Protein AF-A0A401RM80-F1 (afdb_monomer)

Structure (mmCIF, N/CA/C/O backbone):
data_AF-A0A401RM80-F1
#
_entry.id   AF-A0A401RM80-F1
#
loop_
_atom_site.group_PDB
_atom_site.id
_atom_site.type_symbol
_atom_site.label_atom_id
_atom_site.label_alt_id
_atom_site.label_comp_id
_atom_site.label_asym_id
_atom_site.label_entity_id
_atom_site.label_seq_id
_atom_site.pdbx_PDB_ins_code
_atom_site.Cartn_x
_atom_site.Cartn_y
_atom_site.Cartn_z
_atom_site.occupancy
_atom_site.B_iso_or_equiv
_atom_site.auth_seq_id
_atom_site.auth_comp_id
_atom_site.auth_asym_id
_atom_site.auth_atom_id
_atom_site.pdbx_PDB_model_num
ATOM 1 N N . ALA A 1 1 ? 16.286 3.903 71.366 1.00 36.09 1 ALA A N 1
ATOM 2 C CA . ALA A 1 1 ? 16.980 3.936 70.070 1.00 36.09 1 ALA A CA 1
ATOM 3 C C . ALA A 1 1 ? 16.053 4.693 69.133 1.00 36.09 1 ALA A C 1
ATOM 5 O O . ALA A 1 1 ? 14.996 4.157 68.832 1.00 36.09 1 ALA A O 1
ATOM 6 N N . SER A 1 2 ? 16.169 6.021 69.119 1.00 40.62 2 SER A N 1
ATOM 7 C CA . SER A 1 2 ? 16.987 6.821 68.177 1.00 40.62 2 SER A CA 1
ATOM 8 C C . SER A 1 2 ? 16.085 7.221 66.993 1.00 40.62 2 SER A C 1
ATOM 10 O O . SER A 1 2 ? 15.499 6.332 66.389 1.00 40.62 2 SER A O 1
ATOM 12 N N . GLU A 1 3 ? 15.708 8.492 66.798 1.00 40.81 3 GLU A N 1
ATOM 13 C CA . GLU A 1 3 ? 16.553 9.603 66.291 1.00 40.81 3 GLU A CA 1
ATOM 14 C C . GLU A 1 3 ? 17.138 9.212 64.907 1.00 40.81 3 GLU A C 1
ATOM 16 O O . GLU A 1 3 ? 17.806 8.187 64.837 1.00 40.81 3 GLU A O 1
ATOM 21 N N . GLU A 1 4 ? 16.931 9.865 63.752 1.00 39.00 4 GLU A N 1
ATOM 22 C CA . GLU A 1 4 ? 16.375 11.176 63.371 1.00 39.00 4 GLU A CA 1
ATOM 23 C C . GLU A 1 4 ? 15.867 11.137 61.913 1.00 39.00 4 GLU A C 1
ATOM 25 O O . GLU A 1 4 ? 16.288 10.291 61.124 1.00 39.00 4 GLU A O 1
ATOM 30 N N . SER A 1 5 ? 14.954 12.047 61.567 1.00 49.72 5 SER A N 1
ATOM 31 C CA . SER A 1 5 ? 14.522 12.338 60.197 1.00 49.72 5 SER A CA 1
ATOM 32 C C . SER A 1 5 ? 15.096 13.700 59.835 1.00 49.72 5 SER A C 1
ATOM 34 O O . SER A 1 5 ? 14.500 14.712 60.195 1.00 49.72 5 SER A O 1
ATOM 36 N N . ASP A 1 6 ? 16.234 13.704 59.150 1.00 40.25 6 ASP A N 1
ATOM 37 C CA . ASP A 1 6 ? 16.867 14.899 58.603 1.00 40.25 6 ASP A CA 1
ATOM 38 C C . ASP A 1 6 ? 17.370 14.595 57.188 1.00 40.25 6 ASP A C 1
ATOM 40 O O . ASP A 1 6 ? 18.071 13.604 56.978 1.00 40.25 6 ASP A O 1
ATOM 44 N N . CYS A 1 7 ? 16.921 15.410 56.239 1.00 31.61 7 CYS A N 1
ATOM 45 C CA . CYS A 1 7 ? 17.548 15.698 54.951 1.00 31.61 7 CYS A CA 1
ATOM 46 C C . CYS A 1 7 ? 16.725 16.829 54.318 1.00 31.61 7 CYS A C 1
ATOM 48 O O . CYS A 1 7 ? 15.891 16.611 53.436 1.00 31.61 7 CYS A O 1
ATOM 50 N N . GLU A 1 8 ? 16.925 18.036 54.843 1.00 42.62 8 GLU A N 1
ATOM 51 C CA . GLU A 1 8 ? 16.684 19.274 54.110 1.00 42.62 8 GLU A CA 1
ATOM 52 C C . GLU A 1 8 ? 17.679 19.353 52.937 1.00 42.62 8 GLU A C 1
ATOM 54 O O . GLU A 1 8 ? 18.890 19.362 53.145 1.00 42.62 8 GLU A O 1
ATOM 59 N N . GLU A 1 9 ? 17.179 19.426 51.704 1.00 40.12 9 GLU A N 1
ATOM 60 C CA . GLU A 1 9 ? 17.929 19.975 50.569 1.00 40.12 9 GLU A CA 1
ATOM 61 C C . GLU A 1 9 ? 17.026 20.995 49.867 1.00 40.12 9 GLU A C 1
ATOM 63 O O . GLU A 1 9 ? 16.209 20.676 49.005 1.00 40.12 9 GLU A O 1
ATOM 68 N N . GLU A 1 10 ? 17.162 22.245 50.308 1.00 45.09 10 GLU A N 1
ATOM 69 C CA . GLU A 1 10 ? 16.744 23.445 49.588 1.00 45.09 10 GLU A CA 1
ATOM 70 C C . GLU A 1 10 ? 17.584 23.551 48.303 1.00 45.09 10 GLU A C 1
ATOM 72 O O . GLU A 1 10 ? 18.692 24.092 48.301 1.00 45.09 10 GLU A O 1
ATOM 77 N N . ALA A 1 11 ? 17.083 22.985 47.204 1.00 43.25 11 ALA A N 1
ATOM 78 C CA . ALA A 1 11 ? 17.596 23.260 45.869 1.00 43.25 11 ALA A CA 1
ATOM 79 C C . ALA A 1 11 ? 16.908 24.524 45.342 1.00 43.25 11 ALA A C 1
ATOM 81 O O . ALA A 1 11 ? 15.848 24.472 44.719 1.00 43.25 11 ALA A O 1
ATOM 82 N N . ASP A 1 12 ? 17.515 25.668 45.647 1.00 45.97 12 ASP A N 1
ATOM 83 C CA . ASP A 1 12 ? 17.206 26.969 45.058 1.00 45.97 12 ASP A CA 1
ATOM 84 C C . ASP A 1 12 ? 17.602 26.915 43.563 1.00 45.97 12 ASP A C 1
ATOM 86 O O . ASP A 1 12 ? 18.700 27.304 43.159 1.00 45.97 12 ASP A O 1
ATOM 90 N N . GLU A 1 13 ? 16.754 26.298 42.732 1.00 50.44 13 GLU A N 1
ATOM 91 C CA . GLU A 1 13 ? 16.938 26.246 41.280 1.00 50.44 13 GLU A CA 1
ATOM 92 C C . GLU A 1 13 ? 16.620 27.626 40.692 1.00 50.44 13 GLU A C 1
ATOM 94 O O . GLU A 1 13 ? 15.475 27.965 40.381 1.00 50.44 13 GLU A O 1
ATOM 99 N N . GLU A 1 14 ? 17.668 28.437 40.551 1.00 53.22 14 GLU A N 1
ATOM 100 C CA . GLU A 1 14 ? 17.680 29.679 39.785 1.00 53.22 14 GLU A CA 1
ATOM 101 C C . GLU A 1 14 ? 17.160 29.404 38.361 1.00 53.22 14 GLU A C 1
ATOM 103 O O . GLU A 1 14 ? 17.876 28.933 37.478 1.00 53.22 14 GLU A O 1
ATOM 108 N N . CYS A 1 15 ? 15.869 29.656 38.138 1.00 47.53 15 CYS A N 1
ATOM 109 C CA . CYS A 1 15 ? 15.259 29.556 36.820 1.00 47.53 15 CYS A CA 1
ATOM 110 C C . CYS A 1 15 ? 15.866 30.636 35.914 1.00 47.53 15 CYS A C 1
ATOM 112 O O . CYS A 1 15 ? 15.514 31.814 36.009 1.00 47.53 15 CYS A O 1
ATOM 114 N N . GLU A 1 16 ? 16.778 30.237 35.028 1.00 54.88 16 GLU A N 1
ATOM 115 C CA . GLU A 1 16 ? 17.390 31.113 34.033 1.00 54.88 16 GLU A CA 1
ATOM 116 C C . GLU A 1 16 ? 16.301 31.659 33.089 1.00 54.88 16 GLU A C 1
ATOM 118 O O . GLU A 1 16 ? 15.748 30.958 32.237 1.00 54.88 16 GLU A O 1
ATOM 123 N N . THR A 1 17 ? 15.933 32.928 33.280 1.00 56.25 17 THR A N 1
ATOM 124 C CA . THR A 1 17 ? 14.942 33.625 32.454 1.00 56.25 17 THR A CA 1
ATOM 125 C C . THR A 1 17 ? 15.506 33.839 31.048 1.00 56.25 17 THR A C 1
ATOM 127 O O . THR A 1 17 ? 16.314 34.736 30.798 1.00 56.25 17 THR A O 1
ATOM 130 N N . MET A 1 18 ? 15.120 32.984 30.097 1.00 61.47 18 MET A N 1
ATOM 131 C CA . MET A 1 18 ? 15.500 33.174 28.698 1.00 61.47 18 MET A CA 1
ATOM 132 C C . MET A 1 18 ? 14.917 34.494 28.179 1.00 61.47 18 MET A C 1
ATOM 134 O O . MET A 1 18 ? 13.711 34.639 27.984 1.00 61.47 18 MET A O 1
ATOM 138 N N . THR A 1 19 ? 15.791 35.473 27.946 1.00 65.12 19 THR A N 1
ATOM 139 C CA . THR A 1 19 ? 15.417 36.766 27.365 1.00 65.12 19 THR A CA 1
ATOM 140 C C . THR A 1 19 ? 15.270 36.587 25.856 1.00 65.12 19 THR A C 1
ATOM 142 O O . THR A 1 19 ? 16.260 36.485 25.131 1.00 65.12 19 THR A O 1
ATOM 145 N N . VAL A 1 20 ? 14.029 36.505 25.374 1.00 66.62 20 VAL A N 1
ATOM 146 C CA . VAL A 1 20 ? 13.723 36.447 23.937 1.00 66.62 20 VAL A CA 1
ATOM 147 C C . VAL A 1 20 ? 14.096 37.801 23.306 1.00 66.62 20 VAL A C 1
ATOM 149 O O . VAL A 1 20 ? 13.671 38.834 23.828 1.00 66.62 20 VAL A O 1
ATOM 152 N N . PRO A 1 21 ? 14.891 37.847 22.218 1.00 57.91 21 PRO A N 1
ATOM 153 C CA . PRO A 1 21 ? 15.281 39.104 21.584 1.00 57.91 21 PRO A CA 1
ATOM 154 C C . PRO A 1 21 ? 14.051 39.860 21.057 1.00 57.91 21 PRO A C 1
ATOM 156 O O . PRO A 1 21 ? 13.228 39.310 20.329 1.00 57.91 21 PRO A O 1
ATOM 159 N N . GLU A 1 22 ? 13.958 41.147 21.394 1.00 59.38 22 GLU A N 1
ATOM 160 C CA . GLU A 1 22 ? 12.814 42.041 21.133 1.00 59.38 22 GLU A CA 1
ATOM 161 C C . GLU A 1 22 ? 12.505 42.258 19.632 1.00 59.38 22 GLU A C 1
ATOM 163 O O . GLU A 1 22 ? 11.461 42.792 19.276 1.00 59.38 22 GLU A O 1
ATOM 168 N N . SER A 1 23 ? 13.374 41.795 18.727 1.00 55.88 23 SER A N 1
ATOM 169 C CA . SER A 1 23 ? 13.274 42.002 17.276 1.00 55.88 23 SER A CA 1
ATOM 170 C C . SER A 1 23 ? 12.501 40.924 16.497 1.00 55.88 23 SER A C 1
ATOM 172 O O . SER A 1 23 ? 12.498 40.971 15.269 1.00 55.88 23 SER A O 1
ATOM 174 N N . ILE A 1 24 ? 11.880 39.946 17.169 1.00 55.97 24 ILE A N 1
ATOM 175 C CA . ILE A 1 24 ? 11.054 38.880 16.550 1.00 55.97 24 ILE A CA 1
ATOM 176 C C . ILE A 1 24 ? 9.657 38.830 17.200 1.00 55.97 24 ILE A C 1
ATOM 178 O O . ILE A 1 24 ? 9.016 37.787 17.278 1.00 55.97 24 ILE A O 1
ATOM 182 N N . ARG A 1 25 ? 9.166 39.959 17.720 1.00 55.31 25 ARG A N 1
ATOM 183 C CA . ARG A 1 25 ? 7.739 40.107 18.026 1.00 55.31 25 ARG A CA 1
ATOM 184 C C . ARG A 1 25 ? 7.023 40.452 16.729 1.00 55.31 25 ARG A C 1
ATOM 186 O O . ARG A 1 25 ? 6.883 41.615 16.369 1.00 55.31 25 ARG A O 1
ATOM 193 N N . ASP A 1 26 ? 6.684 39.423 15.963 1.00 58.81 26 ASP A N 1
ATOM 194 C CA . ASP A 1 26 ? 5.733 39.575 14.868 1.00 58.81 26 ASP A CA 1
ATOM 195 C C . ASP A 1 26 ? 4.337 39.628 15.495 1.00 58.81 26 ASP A C 1
ATOM 197 O O . ASP A 1 26 ? 3.687 38.604 15.694 1.00 58.81 26 ASP A O 1
ATOM 201 N N . ASP A 1 27 ? 3.915 40.837 15.876 1.00 61.59 27 ASP A N 1
ATOM 202 C CA . ASP A 1 27 ? 2.638 41.129 16.548 1.00 61.59 27 ASP A CA 1
ATOM 203 C C . ASP A 1 27 ? 1.395 40.728 15.712 1.00 61.59 27 ASP A C 1
ATOM 205 O O . ASP A 1 27 ? 0.267 40.902 16.162 1.00 61.59 27 ASP A O 1
ATOM 209 N N . ASN A 1 28 ? 1.589 40.182 14.503 1.00 59.62 28 ASN A N 1
ATOM 210 C CA . ASN A 1 28 ? 0.534 39.718 13.597 1.00 59.62 28 ASN A CA 1
ATOM 211 C C . ASN A 1 28 ? 0.436 38.184 13.492 1.00 59.62 28 ASN A C 1
ATOM 213 O O . ASN A 1 28 ? -0.240 37.694 12.584 1.00 59.62 28 ASN A O 1
ATOM 217 N N . TYR A 1 29 ? 1.115 37.421 14.361 1.00 59.78 29 TYR A N 1
ATOM 218 C CA . TYR A 1 29 ? 1.018 35.952 14.371 1.00 59.78 29 TYR A CA 1
ATOM 219 C C . TYR A 1 29 ? -0.439 35.479 14.517 1.00 59.78 29 TYR A C 1
ATOM 221 O O . TYR A 1 29 ? -0.862 34.572 13.809 1.00 59.78 29 TYR A O 1
ATOM 229 N N . ASP A 1 30 ? -1.229 36.168 15.342 1.00 63.19 30 ASP A N 1
ATOM 230 C CA . ASP A 1 30 ? -2.608 35.787 15.668 1.00 63.19 30 ASP A CA 1
ATOM 231 C C . ASP A 1 30 ? -3.628 36.118 14.556 1.00 63.19 30 ASP A C 1
ATOM 233 O O . ASP A 1 30 ? -4.702 35.527 14.505 1.00 63.19 30 ASP A O 1
ATOM 237 N N . GLU A 1 31 ? -3.332 37.044 13.634 1.00 65.44 31 GLU A N 1
ATOM 238 C CA . GLU A 1 31 ? -4.317 37.519 12.639 1.00 65.44 31 GLU A CA 1
ATOM 239 C C . GLU A 1 31 ? -4.423 36.636 11.380 1.00 65.44 31 GLU A C 1
ATOM 241 O O . GLU A 1 31 ? -5.303 36.855 10.543 1.00 65.44 31 GLU A O 1
ATOM 246 N N . LYS A 1 32 ? -3.523 35.660 11.201 1.00 64.12 32 LYS A N 1
ATOM 247 C CA . LYS A 1 32 ? -3.441 34.829 9.979 1.00 64.12 32 LYS A CA 1
ATOM 248 C C . LYS A 1 32 ? -3.398 33.327 10.229 1.00 64.12 32 LYS A C 1
ATOM 250 O O . LYS A 1 32 ? -3.253 32.569 9.270 1.00 64.12 32 LYS A O 1
ATOM 255 N N . VAL A 1 33 ? -3.486 32.910 11.483 1.00 65.31 33 VAL A N 1
ATOM 256 C CA . VAL A 1 33 ? -3.526 31.500 11.852 1.00 65.31 33 VAL A CA 1
ATOM 257 C C . VAL A 1 33 ? -4.943 30.982 11.628 1.00 65.31 33 VAL A C 1
ATOM 259 O O . VAL A 1 33 ? -5.903 31.485 12.207 1.00 65.31 33 VAL A O 1
ATOM 262 N N . ASP A 1 34 ? -5.073 29.991 10.750 1.00 77.88 34 ASP A N 1
ATOM 263 C CA . ASP A 1 34 ? -6.313 29.243 10.595 1.00 77.88 34 ASP A CA 1
ATOM 264 C C . ASP A 1 34 ? -6.418 28.255 11.765 1.00 77.88 34 ASP A C 1
ATOM 266 O O . ASP A 1 34 ? -5.732 27.231 11.802 1.00 77.88 34 ASP A O 1
ATOM 270 N N . GLU A 1 35 ? -7.247 28.594 12.754 1.00 80.31 35 GLU A N 1
ATOM 271 C CA . GLU A 1 35 ? -7.481 27.771 13.947 1.00 80.31 35 GLU A CA 1
ATOM 272 C C . GLU A 1 35 ? -7.859 26.323 13.579 1.00 80.31 35 GLU A C 1
ATOM 274 O O . GLU A 1 35 ? -7.511 25.379 14.292 1.00 80.31 35 GLU A O 1
ATOM 279 N N . GLU A 1 36 ? -8.547 26.122 12.450 1.00 83.12 36 GLU A N 1
ATOM 280 C CA . GLU A 1 36 ? -8.941 24.797 11.974 1.00 83.12 36 GLU A CA 1
ATOM 281 C C . GLU A 1 36 ? -7.723 23.992 11.491 1.00 83.12 36 GLU A C 1
ATOM 283 O O . GLU A 1 36 ? -7.606 22.797 11.783 1.00 83.12 36 GLU A O 1
ATOM 288 N N . GLU A 1 37 ? -6.769 24.647 10.824 1.00 84.12 37 GLU A N 1
ATOM 289 C CA . GLU A 1 37 ? -5.511 24.032 10.391 1.00 84.12 37 GLU A CA 1
ATOM 290 C C . GLU A 1 37 ? -4.632 23.644 11.586 1.00 84.12 37 GLU A C 1
ATOM 292 O O . GLU A 1 37 ? -4.110 22.525 11.628 1.00 84.12 37 GLU A O 1
ATOM 297 N N . GLU A 1 38 ? -4.526 24.506 12.599 1.00 85.94 38 GLU A N 1
ATOM 298 C CA . GLU A 1 38 ? -3.779 24.185 13.817 1.00 85.94 38 GLU A CA 1
ATOM 299 C C . GLU A 1 38 ? -4.388 23.012 14.580 1.00 85.94 38 GLU A C 1
AT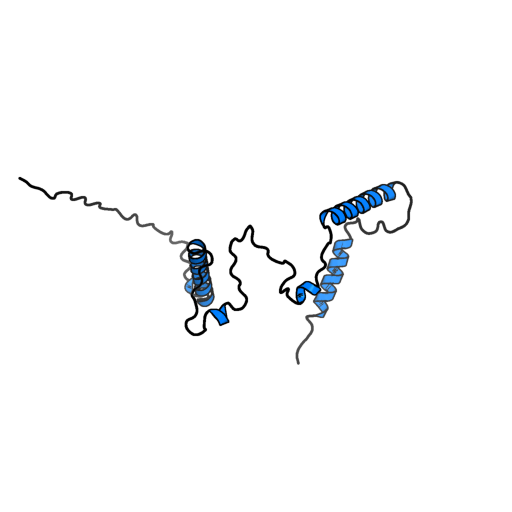OM 301 O O . GLU A 1 38 ? -3.658 22.114 15.001 1.00 85.94 38 GLU A O 1
ATOM 306 N N . LEU A 1 39 ? -5.716 22.964 14.721 1.00 89.19 39 LEU A N 1
ATOM 307 C CA . LEU A 1 39 ? -6.403 21.847 15.369 1.00 89.19 39 LEU A CA 1
ATOM 308 C C . LEU A 1 39 ? -6.175 20.530 14.621 1.00 89.19 39 LEU A C 1
ATOM 310 O O . LEU A 1 39 ? -5.894 19.509 15.256 1.00 89.19 39 LEU A O 1
ATOM 314 N N . MET A 1 40 ? -6.238 20.544 13.286 1.00 90.56 40 MET A N 1
ATOM 315 C CA . MET A 1 40 ? -5.928 19.368 12.466 1.00 90.56 40 MET A CA 1
ATOM 316 C C . MET A 1 40 ? -4.474 18.919 12.638 1.00 90.56 40 MET A C 1
ATOM 318 O O . MET A 1 40 ? -4.207 17.723 12.787 1.00 90.56 40 MET A O 1
ATOM 322 N N . MET A 1 41 ? -3.532 19.863 12.643 1.00 89.00 41 MET A N 1
ATOM 323 C CA . MET A 1 41 ? -2.111 19.587 12.860 1.00 89.00 41 MET A CA 1
ATOM 324 C C . MET A 1 41 ? -1.859 19.007 14.255 1.00 89.00 41 MET A C 1
ATOM 326 O O . MET A 1 41 ? -1.134 18.022 14.397 1.00 89.00 41 MET A O 1
ATOM 330 N N . LEU A 1 42 ? -2.502 19.564 15.283 1.00 90.44 42 LEU A N 1
ATOM 331 C CA . LEU A 1 42 ? -2.396 19.090 16.658 1.00 90.44 42 LEU A CA 1
ATOM 332 C C . LEU A 1 42 ? -2.965 17.673 16.811 1.00 90.44 42 LEU A C 1
ATOM 334 O O . LEU A 1 42 ? -2.364 16.841 17.491 1.00 90.44 42 LEU A O 1
ATOM 338 N N . GLU A 1 43 ? -4.101 17.386 16.173 1.00 91.62 43 GLU A N 1
ATOM 339 C CA . GLU A 1 43 ? -4.728 16.062 16.193 1.00 91.62 43 GLU A CA 1
ATOM 340 C C . GLU A 1 43 ? -3.866 15.020 15.481 1.00 91.62 43 GLU A C 1
ATOM 342 O O . GLU A 1 43 ? -3.652 13.925 15.998 1.00 91.62 43 GLU A O 1
ATOM 347 N N . LYS A 1 44 ? -3.273 15.387 14.343 1.00 92.69 44 LYS A N 1
ATOM 348 C CA . LYS A 1 44 ? -2.331 14.524 13.632 1.00 92.69 44 LYS A CA 1
ATOM 349 C C . LYS A 1 44 ? -1.108 14.186 14.490 1.00 92.69 44 LYS A C 1
ATOM 351 O O . LYS A 1 44 ? -0.765 13.015 14.609 1.00 92.69 44 LYS A O 1
AT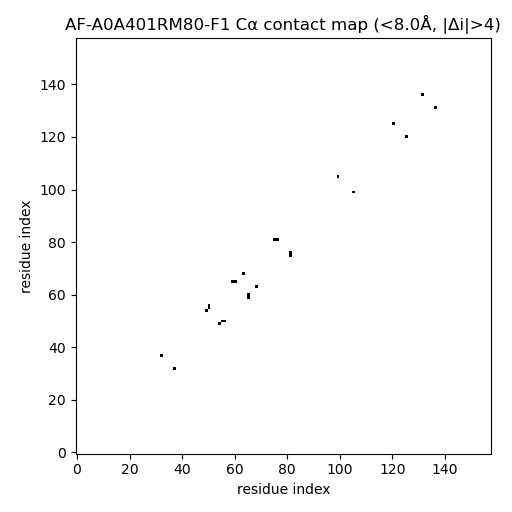OM 356 N N . CYS A 1 45 ? -0.500 15.176 15.146 1.00 90.56 45 CYS A N 1
ATOM 357 C CA . CYS A 1 45 ? 0.628 14.956 16.059 1.00 90.56 45 CYS A CA 1
ATOM 358 C C . CYS A 1 45 ? 0.262 14.042 17.242 1.00 90.56 45 CYS A C 1
ATOM 360 O O . CYS A 1 45 ? 1.087 13.248 17.702 1.00 90.56 45 CYS A O 1
ATOM 362 N N . LYS A 1 46 ? -0.969 14.143 17.763 1.00 91.31 46 LYS A N 1
ATOM 363 C CA . LYS A 1 46 ? -1.465 13.224 18.799 1.00 91.31 46 LYS A CA 1
ATOM 364 C C . LYS A 1 46 ? -1.624 11.810 18.250 1.00 91.31 46 LYS A C 1
ATOM 366 O O . LYS A 1 46 ? -1.184 10.875 18.912 1.00 91.31 46 LYS A O 1
ATOM 371 N N . GLN A 1 47 ? -2.209 11.661 17.063 1.00 89.56 47 GLN A N 1
ATOM 372 C CA . GLN A 1 47 ? -2.400 10.360 16.427 1.00 89.56 47 GLN A CA 1
ATOM 373 C C . GLN A 1 47 ? -1.064 9.664 16.159 1.00 89.56 47 GLN A C 1
ATOM 375 O O . GLN A 1 47 ? -0.913 8.507 16.524 1.00 89.56 47 GLN A O 1
ATOM 380 N N . GLU A 1 48 ? -0.070 10.379 15.629 1.00 91.19 48 GLU A N 1
ATOM 381 C CA . GLU A 1 48 ? 1.275 9.838 15.389 1.00 91.19 48 GLU A CA 1
ATOM 382 C C . GLU A 1 48 ? 1.908 9.300 16.682 1.00 91.19 48 GLU A C 1
ATOM 384 O O . GLU A 1 48 ? 2.418 8.181 16.710 1.00 91.19 48 GLU A O 1
ATOM 389 N N . ARG A 1 49 ? 1.794 10.046 17.790 1.00 92.06 49 ARG A N 1
ATOM 390 C CA . ARG A 1 49 ? 2.266 9.588 19.105 1.00 92.06 49 ARG A CA 1
ATOM 391 C C . ARG A 1 49 ? 1.529 8.333 19.581 1.00 92.06 49 ARG A C 1
ATOM 393 O O . ARG A 1 49 ? 2.148 7.455 20.177 1.00 92.06 49 ARG A O 1
ATOM 400 N N . MET A 1 50 ? 0.214 8.262 19.372 1.00 89.56 50 MET A N 1
ATOM 401 C CA . MET A 1 50 ? -0.580 7.094 19.761 1.00 89.56 50 MET A CA 1
ATOM 402 C C . MET A 1 50 ? -0.225 5.866 18.920 1.00 89.56 50 MET A C 1
ATOM 404 O O . MET A 1 50 ? -0.051 4.795 19.491 1.00 89.56 50 MET A O 1
ATOM 408 N N . ASP A 1 51 ? -0.046 6.027 17.608 1.00 91.38 51 ASP A N 1
ATOM 409 C CA . ASP A 1 51 ? 0.318 4.947 16.685 1.00 91.38 51 ASP A CA 1
ATOM 410 C C . ASP A 1 51 ? 1.712 4.370 17.003 1.00 91.38 51 ASP A C 1
ATOM 412 O O . ASP A 1 51 ? 1.933 3.164 16.880 1.00 91.38 51 ASP A O 1
ATOM 416 N N . GLU A 1 52 ? 2.653 5.210 17.456 1.00 91.56 52 GLU A N 1
ATOM 417 C CA . GLU A 1 52 ? 3.966 4.767 17.947 1.00 91.56 52 GLU A CA 1
ATOM 418 C C . GLU A 1 52 ? 3.867 3.964 19.251 1.00 91.56 52 GLU A C 1
ATOM 420 O O . GLU A 1 52 ? 4.569 2.964 19.424 1.00 91.56 52 GLU A O 1
ATOM 425 N N . MET A 1 53 ? 3.014 4.406 20.181 1.00 92.38 53 MET A N 1
ATOM 426 C CA . MET A 1 53 ? 2.837 3.756 21.483 1.00 92.38 53 MET A CA 1
ATOM 427 C C . MET A 1 53 ? 2.044 2.446 21.381 1.00 92.38 53 MET A C 1
ATOM 429 O O . MET A 1 53 ? 2.363 1.483 22.081 1.00 92.38 53 MET A O 1
ATOM 433 N N . PHE A 1 54 ? 1.030 2.406 20.516 1.00 91.94 54 PHE A N 1
ATOM 434 C CA . PHE A 1 54 ? 0.059 1.320 20.403 1.00 91.94 54 PHE A CA 1
ATOM 435 C C . PHE A 1 54 ? -0.136 0.920 18.934 1.00 91.94 54 PHE A C 1
ATOM 437 O O . PHE A 1 54 ? -1.127 1.295 18.302 1.00 91.94 54 PHE A O 1
ATOM 444 N N . PRO A 1 55 ? 0.796 0.139 18.364 1.00 89.94 55 PRO A N 1
ATOM 445 C CA . PRO A 1 55 ? 0.699 -0.265 16.971 1.00 89.94 55 PRO A CA 1
ATOM 446 C C . PRO A 1 55 ? -0.541 -1.144 16.751 1.00 89.94 55 PRO A C 1
ATOM 448 O O . PRO A 1 55 ? -0.717 -2.168 17.413 1.00 89.94 55 PRO A O 1
ATOM 451 N N . ASP A 1 56 ? -1.374 -0.749 15.789 1.00 86.69 56 ASP A N 1
ATOM 452 C CA . ASP A 1 56 ? -2.595 -1.439 15.348 1.00 86.69 56 ASP A CA 1
ATOM 453 C C . ASP A 1 56 ? -3.722 -1.578 16.401 1.00 86.69 56 ASP A C 1
ATOM 455 O O . ASP A 1 56 ? -4.684 -2.323 16.172 1.00 86.69 56 ASP A O 1
ATOM 459 N N . GLU A 1 57 ? -3.661 -0.872 17.537 1.00 93.06 57 GLU A N 1
ATOM 460 C CA . GLU A 1 57 ? -4.751 -0.871 18.520 1.00 93.06 57 GLU A CA 1
ATOM 461 C C . GLU A 1 57 ? -5.889 0.054 18.068 1.00 93.06 57 GLU A C 1
ATOM 463 O O . GLU A 1 57 ? -5.698 1.235 17.790 1.00 93.06 57 GLU A O 1
ATOM 468 N N . VAL A 1 58 ? -7.101 -0.496 17.966 1.00 89.81 58 VAL A N 1
ATOM 469 C CA . VAL A 1 58 ? -8.293 0.250 17.550 1.00 89.81 58 VAL A CA 1
ATOM 470 C C . VAL A 1 58 ? -9.453 -0.101 18.469 1.00 89.81 58 VAL A C 1
ATOM 472 O O . VAL A 1 58 ? -9.818 -1.272 18.607 1.00 89.81 58 VAL A O 1
ATOM 475 N N . ASP A 1 59 ? -10.083 0.925 19.035 1.00 90.81 59 ASP A N 1
ATOM 476 C CA . ASP A 1 59 ? -11.245 0.768 19.902 1.00 90.81 59 ASP A CA 1
ATOM 477 C C . ASP A 1 59 ? -12.455 0.193 19.155 1.00 90.81 59 ASP A C 1
ATOM 479 O O . ASP A 1 59 ? -12.821 0.599 18.045 1.00 90.81 59 ASP A O 1
ATOM 483 N N . THR A 1 60 ? -13.142 -0.754 19.796 1.00 91.81 60 THR A N 1
ATOM 484 C CA . THR A 1 60 ? -14.375 -1.318 19.246 1.00 91.81 60 THR A CA 1
ATOM 485 C C . THR A 1 60 ? -15.537 -0.334 19.429 1.00 91.81 60 THR A C 1
ATOM 487 O O . THR A 1 60 ? -15.835 0.034 20.570 1.00 91.81 60 THR A O 1
ATOM 490 N N . PRO A 1 61 ? -16.252 0.061 18.357 1.00 92.62 61 PRO A N 1
ATOM 491 C CA . PRO A 1 61 ? -17.393 0.964 18.479 1.00 92.62 61 PRO A CA 1
ATOM 492 C C . PRO A 1 61 ? -18.515 0.307 19.293 1.00 92.62 61 PRO A C 1
ATOM 494 O O . PRO A 1 61 ? -18.875 -0.842 19.040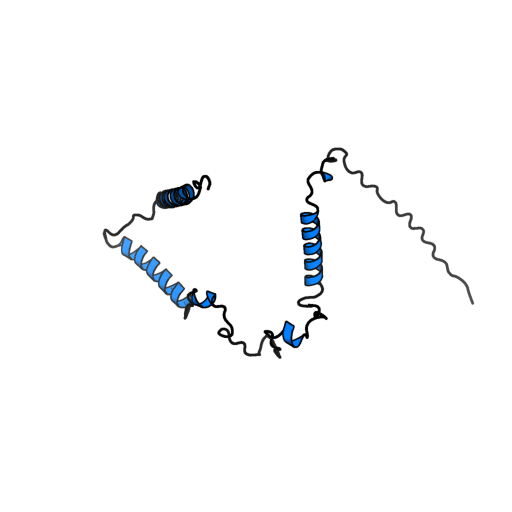 1.00 92.62 61 PRO A O 1
ATOM 497 N N . LYS A 1 62 ? -19.092 1.039 20.253 1.00 92.50 62 LYS A N 1
ATOM 498 C CA . LYS A 1 62 ? -20.153 0.522 21.142 1.00 92.50 62 LYS A CA 1
ATOM 499 C C . LYS A 1 62 ? -21.494 0.342 20.426 1.00 92.50 62 LYS A C 1
ATOM 501 O O . LYS A 1 62 ? -22.276 -0.526 20.804 1.00 92.50 62 LYS A O 1
ATOM 506 N N . ASP A 1 63 ? -21.731 1.125 19.377 1.00 94.94 63 ASP A N 1
ATOM 507 C CA . ASP A 1 63 ? -23.014 1.164 18.666 1.00 94.94 63 ASP A CA 1
ATOM 508 C C . ASP A 1 63 ? -23.202 -0.011 17.698 1.00 94.94 63 ASP A C 1
ATOM 510 O O . ASP A 1 63 ? -24.325 -0.417 17.397 1.00 94.94 63 ASP A O 1
ATOM 514 N N . VAL A 1 64 ? -22.100 -0.576 17.191 1.00 93.69 64 VAL A N 1
ATOM 515 C CA . VAL A 1 64 ? -22.112 -1.627 16.169 1.00 93.69 64 VAL A CA 1
ATOM 516 C C . VAL A 1 64 ? -21.426 -2.868 16.710 1.00 93.69 64 VAL A C 1
ATOM 518 O O . VAL A 1 64 ? -20.276 -2.824 17.134 1.00 93.69 64 VAL A O 1
ATOM 521 N N . ALA A 1 65 ? -22.099 -4.017 16.616 1.00 94.50 65 ALA A N 1
ATOM 522 C CA . ALA A 1 65 ? -21.498 -5.288 16.995 1.00 94.50 65 ALA A CA 1
ATOM 523 C C . ALA A 1 65 ? -20.165 -5.507 16.256 1.00 94.50 65 ALA A C 1
ATOM 525 O O . ALA A 1 65 ? -20.106 -5.416 15.025 1.00 94.50 65 ALA A O 1
ATOM 526 N N . ALA A 1 66 ? -19.113 -5.878 16.993 1.00 93.12 66 ALA A N 1
ATOM 527 C CA . ALA A 1 66 ? -17.764 -6.054 16.448 1.00 93.12 66 ALA A CA 1
ATOM 528 C C . ALA A 1 66 ? -17.729 -6.995 15.228 1.00 93.12 66 ALA A C 1
ATOM 530 O O . ALA A 1 66 ? -17.037 -6.722 14.250 1.00 93.12 66 ALA A O 1
ATOM 531 N N . ARG A 1 67 ? -18.558 -8.050 15.221 1.00 93.19 67 ARG A N 1
ATOM 532 C CA . ARG A 1 67 ? -18.701 -8.965 14.074 1.00 93.19 67 ARG A CA 1
ATOM 533 C C . ARG A 1 67 ? -19.083 -8.244 12.776 1.00 93.19 67 ARG A C 1
ATOM 535 O O . ARG A 1 67 ? -18.585 -8.604 11.719 1.00 93.19 67 ARG A O 1
ATOM 542 N N . VAL A 1 68 ? -19.964 -7.246 12.854 1.00 94.81 68 VAL A N 1
ATOM 543 C CA . VAL A 1 68 ? -20.418 -6.469 11.690 1.00 94.81 68 VAL A CA 1
ATOM 544 C C . VAL A 1 68 ? -19.341 -5.471 11.273 1.00 94.81 68 VAL A C 1
ATOM 546 O O . VAL A 1 68 ? -19.011 -5.386 10.092 1.00 94.81 68 VAL A O 1
ATOM 549 N N . ARG A 1 69 ? -18.740 -4.760 12.238 1.00 93.81 69 ARG A N 1
ATOM 550 C CA . ARG A 1 69 ? -17.668 -3.788 11.971 1.00 93.81 69 ARG A CA 1
ATOM 551 C C . ARG A 1 69 ? -16.462 -4.436 11.287 1.00 93.81 69 ARG A C 1
ATOM 553 O O . ARG A 1 69 ? -15.947 -3.886 10.315 1.00 93.81 69 ARG A O 1
ATOM 560 N N . PHE A 1 70 ? -16.058 -5.613 11.763 1.00 94.44 70 PHE A N 1
ATOM 561 C CA . PHE A 1 70 ? -14.877 -6.342 11.301 1.00 94.44 70 PHE A CA 1
ATOM 562 C C . PHE A 1 70 ? -15.211 -7.520 10.372 1.00 94.44 70 PHE A C 1
ATOM 564 O O . PHE A 1 70 ? -14.418 -8.444 10.224 1.00 94.44 70 PHE A O 1
ATOM 571 N N . GLN A 1 71 ? -16.353 -7.478 9.681 1.00 95.44 71 GLN A N 1
ATOM 572 C CA . GLN A 1 71 ? -16.835 -8.571 8.823 1.00 95.44 71 GLN A CA 1
ATOM 573 C C . GLN A 1 71 ? -15.861 -8.978 7.698 1.00 95.44 71 GLN A C 1
ATOM 575 O O . GLN A 1 71 ? -15.895 -10.118 7.238 1.00 95.44 71 GLN A O 1
ATOM 580 N N . LYS A 1 72 ? -15.016 -8.047 7.231 1.00 93.06 72 LYS A N 1
ATOM 581 C CA . LYS A 1 72 ? -14.015 -8.280 6.171 1.00 93.06 72 LYS A CA 1
ATOM 582 C C . LYS A 1 72 ? -12.685 -8.838 6.691 1.00 93.06 72 LYS A C 1
ATOM 584 O O . LYS A 1 72 ? -11.842 -9.226 5.890 1.00 93.06 72 LYS A O 1
ATOM 589 N N . TYR A 1 73 ? -12.473 -8.831 8.003 1.00 94.00 73 TYR A N 1
ATOM 590 C CA . TYR A 1 73 ? -11.208 -9.221 8.615 1.00 94.00 73 TYR A CA 1
ATOM 591 C C . TYR A 1 73 ? -11.209 -10.720 8.922 1.00 94.00 73 TYR A C 1
ATOM 593 O O . TYR A 1 73 ? -12.250 -11.310 9.212 1.00 94.00 73 TYR A O 1
ATOM 601 N N . ARG A 1 74 ? -10.025 -11.342 8.868 1.00 92.50 74 ARG A N 1
ATOM 602 C CA . ARG A 1 74 ? -9.827 -12.749 9.237 1.00 92.50 74 ARG A CA 1
ATOM 603 C C . ARG A 1 74 ? -8.709 -12.893 10.258 1.00 92.50 74 ARG A C 1
ATOM 605 O O . ARG A 1 74 ? -7.677 -12.240 10.139 1.00 92.50 74 ARG A O 1
ATOM 612 N N . GLY A 1 75 ? -8.907 -13.778 11.231 1.00 93.31 75 GLY A N 1
ATOM 613 C CA . GLY A 1 75 ? -7.869 -14.148 12.187 1.00 93.31 75 GLY A CA 1
ATOM 614 C C . GLY A 1 75 ? -6.883 -15.127 11.557 1.00 93.31 75 GLY A C 1
ATOM 615 O O . GLY A 1 75 ? -7.286 -16.169 11.038 1.00 93.31 75 GLY A O 1
ATOM 616 N N . LEU A 1 76 ? -5.593 -14.806 11.611 1.00 94.25 76 LEU A N 1
ATOM 617 C CA . LEU A 1 76 ? -4.519 -15.699 11.186 1.00 94.25 76 LEU A CA 1
ATOM 618 C C . LEU A 1 76 ? -3.765 -16.216 12.408 1.00 94.25 76 LEU A C 1
ATOM 620 O O . LEU A 1 76 ? -3.477 -15.465 13.333 1.00 94.25 76 LEU A O 1
ATOM 624 N N . LYS A 1 77 ? -3.386 -17.498 12.389 1.00 94.19 77 LYS A N 1
ATOM 625 C CA . LYS A 1 77 ? -2.572 -18.099 13.459 1.00 94.19 77 LYS A CA 1
ATOM 626 C C . LYS A 1 77 ? -1.143 -17.540 13.490 1.00 94.19 77 LYS A C 1
ATOM 628 O O . LYS A 1 77 ? -0.537 -17.447 14.548 1.00 94.19 77 LYS A O 1
ATOM 633 N N . SER A 1 78 ? -0.584 -17.228 12.321 1.00 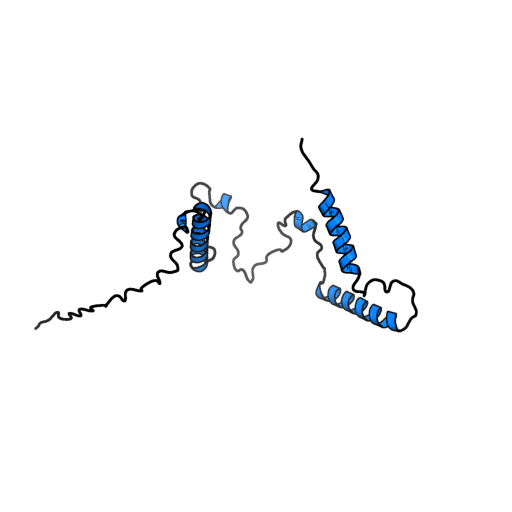95.06 78 SER A N 1
ATOM 634 C CA . SER A 1 78 ? 0.741 -16.622 12.170 1.00 95.06 78 SER A CA 1
ATOM 635 C C . SER A 1 78 ? 0.836 -15.922 10.822 1.00 95.06 78 SER A C 1
ATOM 637 O O . SER A 1 78 ? 0.584 -16.546 9.791 1.00 95.06 78 SER A O 1
ATOM 639 N N . PHE A 1 79 ? 1.275 -14.664 10.813 1.00 91.06 79 PHE A N 1
ATOM 640 C CA . PHE A 1 79 ? 1.492 -13.899 9.582 1.00 91.06 79 PHE A CA 1
ATOM 641 C C . PHE A 1 79 ? 2.543 -14.515 8.646 1.00 91.06 79 PHE A C 1
ATOM 643 O O . PHE A 1 79 ? 2.531 -14.238 7.454 1.00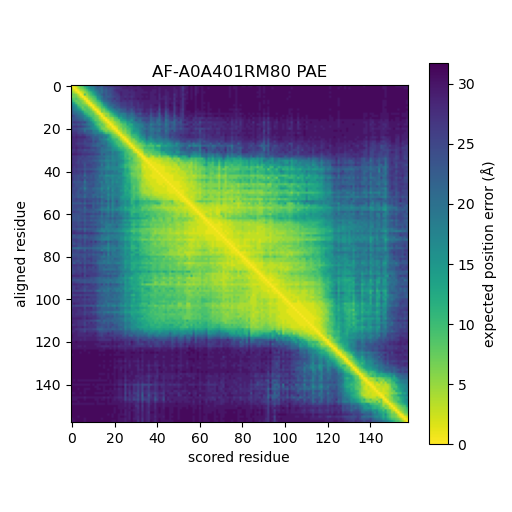 91.06 79 PHE A O 1
ATOM 650 N N . ARG A 1 80 ? 3.452 -15.358 9.162 1.00 94.75 80 ARG A N 1
ATOM 651 C CA . ARG A 1 80 ? 4.566 -15.918 8.374 1.00 94.75 80 ARG A CA 1
ATOM 652 C C . ARG A 1 80 ? 4.213 -17.224 7.672 1.00 94.75 80 ARG A C 1
ATOM 654 O O . ARG A 1 80 ? 4.742 -17.496 6.603 1.00 94.75 80 ARG A O 1
ATOM 661 N N . THR A 1 81 ? 3.389 -18.058 8.303 1.00 95.19 81 THR A N 1
ATOM 662 C CA . THR A 1 81 ? 3.166 -19.442 7.854 1.00 95.19 81 THR A CA 1
ATOM 663 C C . THR A 1 81 ? 1.751 -19.708 7.372 1.00 95.19 81 THR A C 1
ATOM 665 O O . THR A 1 81 ? 1.536 -20.685 6.657 1.00 95.19 81 THR A O 1
ATOM 668 N N . SER A 1 82 ? 0.778 -18.878 7.755 1.00 95.06 82 SER A N 1
ATOM 669 C CA . SER A 1 82 ? -0.589 -19.056 7.276 1.00 95.06 82 SER A CA 1
ATOM 670 C C . SER A 1 82 ? -0.701 -18.669 5.795 1.00 95.06 82 SER A C 1
ATOM 672 O O . SER A 1 82 ? -0.132 -17.657 5.381 1.00 95.06 82 SER A O 1
ATOM 674 N N . PRO A 1 83 ? -1.405 -19.470 4.975 1.00 93.56 83 PRO A N 1
ATOM 675 C CA . PRO A 1 83 ? -1.587 -19.155 3.569 1.00 93.56 83 PRO A CA 1
ATOM 676 C C . PRO A 1 83 ? -2.520 -17.949 3.419 1.00 93.56 83 PRO A C 1
ATOM 678 O O . PRO A 1 83 ? -3.614 -17.920 3.983 1.00 93.56 83 PRO A O 1
ATOM 681 N N . TRP A 1 84 ? -2.093 -16.973 2.623 1.00 91.88 84 TRP A N 1
ATOM 682 C CA . TRP A 1 84 ? -2.898 -15.830 2.204 1.00 91.88 84 TRP A CA 1
ATOM 683 C C . TRP A 1 84 ? -2.981 -15.838 0.676 1.00 91.88 84 TRP A C 1
ATOM 685 O O . TRP A 1 84 ? -1.945 -15.737 0.021 1.00 91.88 84 TRP A O 1
ATOM 695 N N . ASP A 1 85 ? -4.180 -15.981 0.102 1.00 91.50 85 ASP A N 1
ATOM 696 C CA . ASP A 1 85 ? -4.352 -15.954 -1.356 1.00 91.50 85 ASP A CA 1
ATOM 697 C C . ASP A 1 85 ? -4.221 -14.511 -1.896 1.00 91.50 85 ASP A C 1
ATOM 699 O O . ASP A 1 85 ? -5.015 -13.643 -1.523 1.00 91.50 85 ASP A O 1
ATOM 703 N N . PRO A 1 86 ? -3.246 -14.217 -2.781 1.00 91.31 86 PRO A N 1
ATOM 704 C CA . PRO A 1 86 ? -3.087 -12.892 -3.382 1.00 91.31 86 PRO A CA 1
ATOM 705 C C . PRO A 1 86 ? -4.212 -12.514 -4.351 1.00 91.31 86 PRO A C 1
ATOM 707 O O . PRO A 1 86 ? -4.328 -11.344 -4.711 1.00 91.31 86 PRO A O 1
ATOM 710 N N . LYS A 1 87 ? -4.987 -13.496 -4.834 1.00 90.38 87 LYS A N 1
ATOM 711 C CA . LYS A 1 87 ? -6.062 -13.306 -5.818 1.00 90.38 87 LYS A CA 1
ATOM 712 C C . LYS A 1 87 ? -7.460 -13.237 -5.190 1.00 90.38 87 LYS A C 1
ATOM 714 O O . LYS A 1 87 ? -8.463 -13.221 -5.905 1.00 90.38 87 LYS A O 1
ATOM 719 N N . GLU A 1 88 ? -7.530 -13.136 -3.869 1.00 91.19 88 GLU A N 1
ATOM 720 C CA . GLU A 1 88 ? -8.775 -13.030 -3.117 1.00 91.19 88 GLU A CA 1
ATOM 721 C C . GLU A 1 88 ? -9.210 -11.557 -2.952 1.00 91.19 88 GLU A C 1
ATOM 723 O O . GLU A 1 88 ? -8.390 -10.689 -2.665 1.00 91.19 88 GLU A O 1
ATOM 728 N N . ASN A 1 89 ? -10.510 -11.264 -3.104 1.00 89.75 89 ASN A N 1
ATOM 729 C CA . ASN A 1 89 ? -11.131 -9.958 -2.807 1.00 89.75 89 ASN A CA 1
ATOM 730 C C . ASN A 1 89 ? -10.486 -8.720 -3.472 1.00 89.75 89 ASN A C 1
ATOM 732 O O . ASN A 1 89 ? -10.434 -7.646 -2.868 1.00 89.75 89 ASN A O 1
ATOM 736 N N . LEU A 1 90 ? -10.018 -8.828 -4.721 1.00 91.25 90 LEU A N 1
ATOM 737 C CA . LEU A 1 90 ? -9.396 -7.685 -5.396 1.00 91.25 90 LEU A CA 1
ATOM 738 C C . LEU A 1 90 ? -10.415 -6.610 -5.798 1.00 91.25 90 LEU A C 1
ATOM 740 O O . LEU A 1 90 ? -11.501 -6.934 -6.293 1.00 91.25 90 LEU A O 1
ATOM 744 N N . PRO A 1 91 ? -10.057 -5.319 -5.656 1.00 94.75 91 PRO A N 1
ATOM 745 C CA . PRO A 1 91 ? -10.842 -4.223 -6.203 1.00 94.75 91 PRO A CA 1
ATOM 746 C C . PRO A 1 91 ? -11.019 -4.348 -7.719 1.00 94.75 91 PRO A C 1
ATOM 748 O O . PRO A 1 91 ? -10.143 -4.848 -8.426 1.00 94.75 91 PRO A O 1
ATOM 751 N N . ARG A 1 92 ? -12.124 -3.803 -8.242 1.00 92.69 92 ARG A N 1
ATOM 752 C CA . ARG A 1 92 ? -12.405 -3.786 -9.691 1.00 92.69 92 ARG A CA 1
ATOM 753 C C . ARG A 1 92 ? -11.297 -3.102 -10.493 1.00 92.69 92 ARG A C 1
ATOM 755 O O . ARG A 1 92 ? -11.020 -3.514 -11.615 1.00 92.69 92 ARG A O 1
ATOM 762 N N . ASP A 1 93 ? -10.642 -2.101 -9.914 1.00 95.69 93 ASP A N 1
ATOM 763 C CA . ASP A 1 93 ? -9.547 -1.376 -10.562 1.00 95.69 93 ASP A CA 1
ATOM 764 C C . ASP A 1 93 ? -8.314 -2.252 -10.807 1.00 95.69 93 ASP A C 1
ATOM 766 O O . ASP A 1 93 ? -7.562 -1.994 -11.744 1.00 95.69 93 ASP A O 1
ATOM 770 N N . TYR A 1 94 ? -8.143 -3.344 -10.054 1.00 93.94 94 TYR A N 1
ATOM 771 C CA . TYR A 1 94 ? -7.055 -4.292 -10.291 1.00 93.94 94 TYR A CA 1
ATOM 772 C C . TYR A 1 94 ? -7.199 -5.019 -11.639 1.00 93.94 94 TYR A C 1
ATOM 774 O O . TYR A 1 94 ? -6.214 -5.477 -12.207 1.00 93.94 94 TYR A O 1
ATOM 782 N N . ALA A 1 95 ? -8.407 -5.074 -12.212 1.00 90.81 95 ALA A N 1
ATOM 783 C CA . ALA A 1 95 ? -8.611 -5.598 -13.561 1.00 90.81 95 ALA A CA 1
ATOM 784 C C . ALA A 1 95 ? -8.049 -4.676 -14.661 1.00 90.81 95 ALA A C 1
ATOM 786 O O . ALA A 1 95 ? -7.906 -5.109 -15.802 1.00 90.81 95 ALA A O 1
ATOM 787 N N . ARG A 1 96 ? -7.749 -3.407 -14.343 1.00 94.62 96 ARG A N 1
ATOM 788 C CA . ARG A 1 96 ? -7.211 -2.430 -15.304 1.00 94.62 96 ARG A CA 1
ATOM 789 C C . ARG A 1 96 ? -5.691 -2.479 -15.421 1.00 94.62 96 ARG A C 1
ATOM 791 O O . ARG A 1 96 ? -5.149 -1.967 -16.396 1.00 94.62 96 ARG A O 1
ATOM 798 N N . ILE A 1 97 ? -5.005 -3.045 -14.429 1.00 94.38 97 ILE A N 1
ATOM 799 C CA . ILE A 1 97 ? -3.544 -3.124 -14.414 1.00 94.38 97 ILE A CA 1
ATOM 800 C C . ILE A 1 97 ? -3.056 -4.441 -15.025 1.00 94.38 97 ILE A C 1
ATOM 802 O O . ILE A 1 97 ? -3.729 -5.469 -14.963 1.00 94.38 97 ILE A O 1
ATOM 806 N N . PHE A 1 98 ? -1.856 -4.418 -15.606 1.00 94.25 98 PHE A N 1
ATOM 807 C CA . PHE A 1 98 ? -1.246 -5.595 -16.220 1.00 94.25 98 PHE A CA 1
ATOM 808 C C . PHE A 1 98 ? -0.317 -6.313 -15.239 1.00 94.25 98 PHE A C 1
ATOM 810 O O . PHE A 1 98 ? 0.616 -5.721 -14.696 1.00 94.25 98 PHE A O 1
ATOM 817 N N . GLN A 1 99 ? -0.537 -7.615 -15.053 1.00 92.38 99 GLN A N 1
ATOM 818 C CA . GLN A 1 99 ? 0.348 -8.474 -14.269 1.00 92.38 99 GLN A CA 1
ATOM 819 C C . GLN A 1 99 ? 1.406 -9.124 -15.171 1.00 92.38 99 GLN A C 1
ATOM 821 O O . GLN A 1 99 ? 1.081 -9.839 -16.120 1.00 92.38 99 GLN A O 1
ATOM 826 N N . PHE A 1 100 ? 2.687 -8.947 -14.840 1.00 94.88 100 PHE A N 1
ATOM 827 C CA . PHE A 1 100 ? 3.767 -9.703 -15.477 1.00 94.88 100 PHE A CA 1
ATOM 828 C C . PHE A 1 100 ? 3.807 -11.136 -14.942 1.00 94.88 100 PHE A C 1
ATOM 830 O O . PHE A 1 100 ? 3.865 -11.344 -13.733 1.00 94.88 100 PHE A O 1
ATOM 837 N N . GLN A 1 101 ? 3.876 -12.128 -15.834 1.00 92.69 101 GLN A N 1
ATOM 838 C CA . GLN A 1 101 ? 4.111 -13.522 -15.431 1.00 92.69 101 GLN A CA 1
ATOM 839 C C . GLN A 1 101 ? 5.495 -13.695 -14.788 1.00 92.69 101 GLN A C 1
ATOM 841 O O . GLN A 1 101 ? 5.650 -14.380 -13.784 1.00 92.69 101 GLN A O 1
ATOM 846 N N . ASN A 1 102 ? 6.517 -13.058 -15.369 1.00 94.50 102 ASN A N 1
ATOM 847 C CA . ASN A 1 102 ? 7.862 -13.005 -14.810 1.00 94.50 102 ASN A CA 1
ATOM 848 C C . ASN A 1 102 ? 8.500 -11.657 -15.156 1.00 94.50 102 ASN A C 1
ATOM 850 O O . ASN A 1 102 ? 8.963 -11.439 -16.282 1.00 94.50 102 ASN A O 1
ATOM 854 N N . TYR A 1 103 ? 8.497 -10.747 -14.181 1.00 95.62 103 TYR A N 1
ATOM 855 C CA . TYR A 1 103 ? 9.015 -9.392 -14.353 1.00 95.62 103 TYR A CA 1
ATOM 856 C C . TYR A 1 103 ? 10.500 -9.403 -14.724 1.00 95.62 103 TYR A C 1
ATOM 858 O O . TYR A 1 103 ? 10.889 -8.827 -15.736 1.00 95.62 103 TYR A O 1
ATOM 866 N N . THR A 1 104 ? 11.325 -10.138 -13.976 1.00 96.50 104 THR A N 1
ATOM 867 C CA . THR A 1 104 ? 12.780 -10.169 -14.168 1.00 96.50 104 THR A CA 1
ATOM 868 C C . THR A 1 104 ? 13.177 -10.681 -15.551 1.00 96.50 104 THR A C 1
ATOM 870 O O . THR A 1 104 ? 14.073 -10.125 -16.185 1.00 96.50 104 THR A O 1
ATOM 873 N N . ARG A 1 105 ? 12.503 -11.725 -16.050 1.00 96.12 105 ARG A N 1
ATOM 874 C CA . ARG A 1 105 ? 12.758 -12.267 -17.392 1.00 96.12 105 ARG A CA 1
ATOM 875 C C . ARG A 1 105 ? 12.354 -11.280 -18.484 1.00 96.12 105 ARG A C 1
ATOM 877 O O . ARG A 1 105 ? 13.128 -11.067 -19.411 1.00 96.12 105 ARG A O 1
ATOM 884 N N . THR A 1 106 ? 11.170 -10.683 -18.361 1.00 94.56 106 THR A N 1
ATOM 885 C CA . THR A 1 106 ? 10.654 -9.711 -19.337 1.00 94.56 106 THR A CA 1
ATOM 886 C C . THR A 1 106 ? 11.549 -8.477 -19.388 1.00 94.56 106 THR A C 1
ATOM 888 O O . THR A 1 106 ? 11.953 -8.064 -20.469 1.00 94.56 106 THR A O 1
ATOM 891 N N . LYS A 1 107 ? 11.957 -7.975 -18.215 1.00 95.81 107 LYS A N 1
ATOM 892 C CA . LYS A 1 107 ? 12.913 -6.880 -18.053 1.00 95.81 107 LYS A CA 1
ATOM 893 C C . LYS A 1 107 ? 14.201 -7.161 -18.833 1.00 95.81 107 LYS A C 1
ATOM 895 O O . LYS A 1 107 ? 14.528 -6.422 -19.749 1.00 95.81 107 LYS A O 1
ATOM 900 N N . ARG A 1 108 ? 14.902 -8.260 -18.523 1.00 95.12 108 ARG A N 1
ATOM 901 C CA . ARG A 1 108 ? 16.172 -8.616 -19.191 1.00 95.12 108 ARG A CA 1
ATOM 902 C C . ARG A 1 108 ? 16.034 -8.810 -20.700 1.00 95.12 108 ARG A C 1
ATOM 904 O O . ARG A 1 108 ? 16.988 -8.548 -21.417 1.00 95.12 108 ARG A O 1
ATOM 911 N N . ARG A 1 109 ? 14.895 -9.325 -21.173 1.00 94.75 109 ARG A N 1
ATOM 912 C CA . ARG A 1 109 ? 14.646 -9.481 -22.611 1.00 94.75 109 ARG A CA 1
ATOM 913 C C . ARG A 1 109 ? 14.602 -8.116 -23.300 1.00 94.75 109 ARG A C 1
ATOM 915 O O . ARG A 1 109 ? 15.357 -7.921 -24.236 1.00 94.75 109 ARG A O 1
ATOM 922 N N . ILE A 1 110 ? 13.810 -7.186 -22.770 1.00 94.06 110 ILE A N 1
ATOM 923 C CA . ILE A 1 110 ? 13.659 -5.835 -23.331 1.00 94.06 110 ILE A CA 1
ATOM 924 C C . ILE A 1 110 ? 14.991 -5.075 -23.317 1.00 94.06 110 ILE A C 1
ATOM 926 O O . ILE A 1 110 ? 15.341 -4.455 -24.309 1.00 94.06 110 ILE A O 1
ATOM 930 N N . TYR A 1 111 ? 15.761 -5.142 -22.223 1.00 94.38 111 TYR A N 1
ATOM 931 C CA . TYR A 1 111 ? 17.071 -4.472 -22.180 1.00 94.38 111 TYR A CA 1
ATOM 932 C C . TYR A 1 111 ? 18.032 -4.993 -23.250 1.00 94.38 111 TYR A C 1
ATOM 934 O O . TYR A 1 111 ? 18.709 -4.196 -23.884 1.00 94.38 111 TYR A O 1
ATOM 942 N N . ARG A 1 112 ? 18.048 -6.309 -23.479 1.00 92.56 112 ARG A N 1
ATOM 943 C CA . ARG A 1 112 ? 18.884 -6.918 -24.515 1.00 92.56 112 ARG A CA 1
ATOM 944 C C . ARG A 1 112 ? 18.432 -6.528 -25.920 1.00 92.56 112 ARG A C 1
ATOM 946 O O . ARG A 1 112 ? 19.271 -6.202 -26.737 1.00 92.56 112 A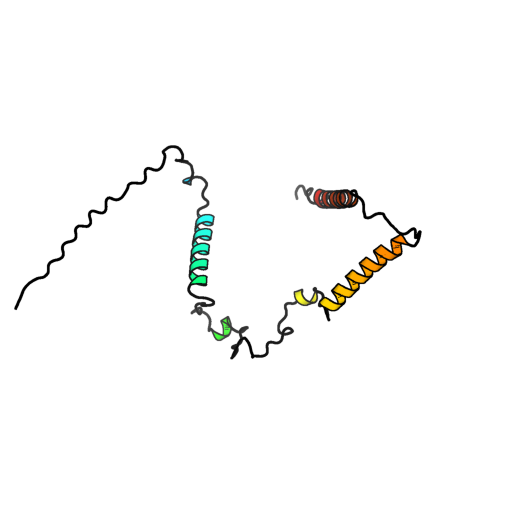RG A O 1
ATOM 953 N N . GLU A 1 113 ? 17.123 -6.534 -26.175 1.00 90.62 113 GLU A N 1
ATOM 954 C CA . GLU A 1 113 ? 16.557 -6.086 -27.456 1.00 90.62 113 GLU A CA 1
ATOM 955 C C . GLU A 1 113 ? 16.970 -4.632 -27.747 1.00 90.62 113 GLU A C 1
ATOM 957 O O . GLU A 1 113 ? 17.407 -4.334 -28.849 1.00 90.62 113 GLU A O 1
ATOM 962 N N . ILE A 1 114 ? 16.938 -3.748 -26.742 1.00 91.12 114 ILE A N 1
ATOM 963 C CA . ILE A 1 114 ? 17.393 -2.355 -26.885 1.00 91.12 114 ILE A CA 1
ATOM 964 C C . ILE A 1 114 ? 18.903 -2.273 -27.159 1.00 91.12 114 ILE A C 1
ATOM 966 O O . ILE A 1 114 ? 19.320 -1.488 -28.004 1.00 91.12 114 ILE A O 1
ATOM 970 N N . GLU A 1 115 ? 19.730 -3.045 -26.450 1.00 87.19 115 GLU A N 1
ATOM 971 C CA . GLU A 1 115 ? 21.184 -3.080 -26.681 1.00 87.19 115 GLU A CA 1
ATOM 972 C C . GLU A 1 115 ? 21.518 -3.590 -28.093 1.00 87.19 115 GLU A C 1
ATOM 974 O O . GLU A 1 115 ? 22.297 -2.953 -28.799 1.00 87.19 115 GLU A O 1
ATOM 979 N N . GLU A 1 116 ? 20.873 -4.673 -28.534 1.00 82.25 116 GLU A N 1
ATOM 980 C CA . GLU A 1 116 ? 21.046 -5.267 -29.865 1.00 82.25 116 GLU A CA 1
ATOM 981 C C . GLU A 1 116 ? 20.533 -4.345 -30.986 1.00 82.25 116 GLU A C 1
ATOM 983 O O . GLU A 1 116 ? 21.162 -4.251 -32.037 1.00 82.25 116 GLU A O 1
ATOM 988 N N . GLU A 1 117 ? 19.427 -3.623 -30.780 1.00 75.38 117 GLU A N 1
ATOM 989 C CA . GLU A 1 117 ? 18.939 -2.606 -31.724 1.00 75.38 117 GLU A CA 1
ATOM 990 C C . GLU A 1 117 ? 19.901 -1.417 -31.830 1.00 75.38 117 GLU A C 1
ATOM 992 O O . GLU A 1 117 ? 20.117 -0.887 -32.920 1.00 75.38 117 GLU A O 1
ATOM 997 N N . VAL A 1 118 ? 20.500 -1.006 -30.710 1.00 69.12 118 VAL A N 1
ATOM 998 C CA . VAL A 1 118 ? 21.504 0.061 -30.680 1.00 69.12 118 VAL A CA 1
ATOM 999 C C . VAL A 1 118 ? 22.785 -0.382 -31.389 1.00 69.12 118 VAL A C 1
ATOM 1001 O O . VAL A 1 118 ? 23.320 0.409 -32.157 1.00 69.12 118 VAL A O 1
ATOM 1004 N N . GLU A 1 119 ? 23.240 -1.623 -31.193 1.00 60.44 119 GLU A N 1
ATOM 1005 C CA . GLU A 1 119 ? 24.439 -2.205 -31.825 1.00 60.44 119 GLU A CA 1
ATOM 1006 C C . GLU A 1 119 ? 24.230 -2.518 -33.322 1.00 60.44 119 GLU A C 1
ATOM 1008 O O . GLU A 1 119 ? 25.049 -2.145 -34.160 1.00 60.44 119 GLU A O 1
ATOM 1013 N N . GLY A 1 120 ? 23.077 -3.069 -33.712 1.00 56.41 120 GLY A N 1
ATOM 1014 C CA . GLY A 1 120 ? 22.727 -3.330 -35.116 1.00 56.41 120 GLY A CA 1
ATOM 1015 C C . GLY A 1 120 ? 22.455 -2.069 -35.952 1.00 56.41 120 GLY A C 1
ATOM 1016 O O . GLY A 1 120 ? 22.635 -2.079 -37.175 1.00 56.41 120 GLY A O 1
ATOM 1017 N N . ALA A 1 121 ? 22.071 -0.960 -35.310 1.00 52.53 121 ALA A N 1
ATOM 1018 C CA . ALA A 1 121 ? 21.951 0.354 -35.947 1.00 52.53 121 ALA A CA 1
ATOM 1019 C C . ALA A 1 121 ? 23.312 1.024 -36.234 1.00 52.53 121 ALA A C 1
ATOM 1021 O O . ALA A 1 121 ? 23.347 2.043 -36.924 1.00 52.53 121 ALA A O 1
ATOM 1022 N N . MET A 1 122 ? 24.421 0.474 -35.724 1.00 49.53 122 MET A N 1
ATOM 1023 C CA . MET A 1 122 ? 25.784 0.954 -36.003 1.00 49.53 122 MET A CA 1
ATOM 1024 C C . MET A 1 122 ? 26.368 0.324 -37.277 1.00 49.53 122 MET A C 1
ATOM 1026 O O . MET A 1 122 ? 27.172 0.958 -37.956 1.00 49.53 122 MET A O 1
ATOM 1030 N N . ASP A 1 123 ? 25.920 -0.890 -37.619 1.00 51.19 123 ASP A N 1
ATOM 1031 C CA . ASP A 1 123 ? 26.498 -1.722 -38.686 1.00 51.19 123 ASP A CA 1
ATOM 1032 C C . ASP A 1 123 ? 25.683 -1.746 -39.991 1.00 51.19 123 ASP A C 1
ATOM 1034 O O . ASP A 1 123 ? 26.124 -2.302 -40.999 1.00 51.19 123 ASP A O 1
ATOM 1038 N N . SER A 1 124 ? 24.499 -1.132 -40.019 1.00 45.56 124 SER A N 1
ATOM 1039 C CA . SER A 1 124 ? 23.691 -1.027 -41.234 1.00 45.56 124 SER A CA 1
ATOM 1040 C C . SER A 1 124 ? 23.241 0.410 -41.473 1.00 45.56 124 SER A C 1
ATOM 1042 O O . SER A 1 124 ? 22.630 1.038 -40.611 1.00 45.56 124 SER A O 1
ATOM 1044 N N . GLU A 1 125 ? 23.503 0.934 -42.675 1.00 50.47 125 GLU A N 1
ATOM 1045 C CA . GLU A 1 125 ? 22.834 2.135 -43.185 1.00 50.47 125 GLU A CA 1
ATOM 1046 C C . GLU A 1 125 ? 21.338 1.820 -43.378 1.00 50.47 125 GLU A C 1
ATOM 1048 O O . GLU A 1 125 ? 20.865 1.587 -44.488 1.00 50.47 125 GLU A O 1
ATOM 1053 N N . CYS A 1 126 ? 20.576 1.752 -42.285 1.00 39.44 126 CYS A N 1
ATOM 1054 C CA . CYS A 1 126 ? 19.132 1.579 -42.319 1.00 39.44 126 CYS A CA 1
ATOM 1055 C C . CYS A 1 126 ? 18.442 2.898 -41.973 1.00 39.44 126 CYS A C 1
ATOM 1057 O O . CYS A 1 126 ? 18.456 3.402 -40.849 1.00 39.44 126 CYS A O 1
ATOM 1059 N N . SER A 1 127 ? 17.803 3.449 -42.997 1.00 47.62 127 SER A N 1
ATOM 1060 C CA . SER A 1 127 ? 16.968 4.638 -43.006 1.00 47.62 127 SER A CA 1
ATOM 1061 C C . SER A 1 127 ? 15.648 4.434 -42.245 1.00 47.62 127 SER A C 1
ATOM 1063 O O . SER A 1 127 ? 14.573 4.458 -42.847 1.00 47.62 127 SER A O 1
ATOM 1065 N N . PHE A 1 128 ? 15.691 4.248 -40.924 1.00 39.56 128 PHE A N 1
ATOM 1066 C CA . PHE A 1 128 ? 14.486 4.283 -40.092 1.00 39.56 128 PHE A CA 1
ATOM 1067 C C . PHE A 1 128 ? 14.716 5.040 -38.777 1.00 39.56 128 PHE A C 1
ATOM 1069 O O . PHE A 1 128 ? 15.123 4.510 -37.754 1.00 39.56 128 PHE A O 1
ATOM 1076 N N . SER A 1 129 ? 14.411 6.339 -38.852 1.00 50.81 129 SER A N 1
ATOM 1077 C CA . SER A 1 129 ? 14.132 7.269 -37.752 1.00 50.81 129 SER A CA 1
ATOM 1078 C C . SER A 1 129 ? 15.152 7.364 -36.605 1.00 50.81 129 SER A C 1
ATOM 1080 O O . SER A 1 129 ? 14.804 7.271 -35.427 1.00 50.81 129 SER A O 1
ATOM 1082 N N . SER A 1 130 ? 16.343 7.854 -36.932 1.00 47.62 130 SER A N 1
ATOM 1083 C CA . SER A 1 130 ? 17.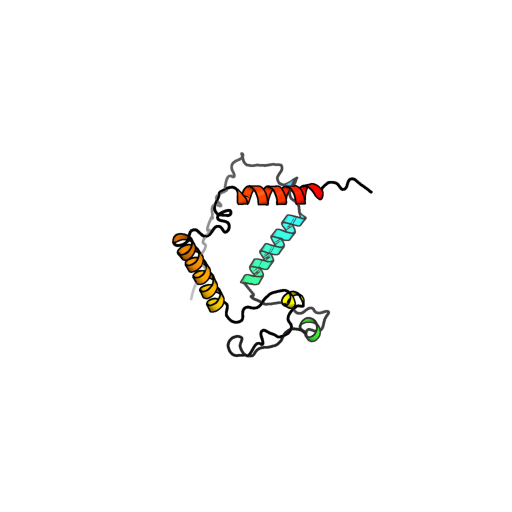243 8.578 -36.014 1.00 47.62 130 SER A CA 1
ATOM 1084 C C . SER A 1 130 ? 16.672 9.935 -35.523 1.00 47.62 130 SER A C 1
ATOM 1086 O O . SER A 1 130 ? 17.419 10.869 -35.246 1.00 47.62 130 SER A O 1
ATOM 1088 N N . ARG A 1 131 ? 15.341 10.116 -35.440 1.00 53.22 131 ARG A N 1
ATOM 1089 C CA . ARG A 1 131 ? 14.686 11.404 -35.107 1.00 53.22 131 ARG A CA 1
ATOM 1090 C C . ARG A 1 131 ? 14.376 11.582 -33.614 1.00 53.22 131 ARG A C 1
ATOM 1092 O O . ARG A 1 131 ? 13.619 12.473 -33.251 1.00 53.22 131 ARG A O 1
ATOM 1099 N N . TRP A 1 132 ? 14.938 10.770 -32.727 1.00 52.38 132 TRP A N 1
ATOM 1100 C CA . TRP A 1 132 ? 14.579 10.842 -31.301 1.00 52.38 132 TRP A CA 1
ATOM 1101 C C . TRP A 1 132 ? 15.781 10.823 -30.358 1.00 52.38 132 TRP A C 1
ATOM 1103 O O . TRP A 1 132 ? 15.643 10.511 -29.185 1.00 52.38 132 TRP A O 1
ATOM 1113 N N . THR A 1 133 ? 16.955 11.232 -30.834 1.00 51.34 133 THR A N 1
ATOM 1114 C CA . THR A 1 133 ? 18.121 11.537 -29.989 1.00 51.34 133 THR A CA 1
ATOM 1115 C C . THR A 1 133 ? 18.638 12.935 -30.320 1.00 51.34 133 THR A C 1
ATOM 1117 O O . THR A 1 133 ? 19.747 13.156 -30.789 1.00 51.34 133 THR A O 1
ATOM 1120 N N . GLY A 1 134 ? 17.784 13.929 -30.090 1.00 49.44 134 GLY A N 1
ATOM 1121 C CA . GLY A 1 134 ? 18.143 15.340 -30.179 1.00 49.44 134 GLY A CA 1
ATOM 1122 C C . GLY A 1 134 ? 17.292 16.160 -29.219 1.00 49.44 134 GLY A C 1
ATOM 1123 O O . GLY A 1 134 ? 16.131 15.828 -28.981 1.00 49.44 134 GLY A O 1
ATOM 1124 N N . ARG A 1 135 ? 17.852 17.256 -28.689 1.00 50.97 135 ARG A N 1
ATOM 1125 C CA . ARG A 1 135 ? 17.243 18.187 -27.708 1.00 50.97 135 ARG A CA 1
ATOM 1126 C C . ARG A 1 135 ? 15.885 18.808 -28.123 1.00 50.97 135 ARG A C 1
ATOM 1128 O O . ARG A 1 135 ? 15.370 19.661 -27.414 1.00 50.97 135 ARG A O 1
ATOM 1135 N N . GLY A 1 136 ? 15.294 18.403 -29.249 1.00 53.91 136 GLY A N 1
ATOM 1136 C CA . GLY A 1 136 ? 14.059 18.951 -29.819 1.00 53.91 136 GLY A CA 1
ATOM 1137 C C . GLY A 1 136 ? 12.769 18.171 -29.536 1.00 53.91 136 GLY A C 1
ATOM 1138 O O . GLY A 1 136 ? 11.702 18.632 -29.932 1.00 53.91 136 GLY A O 1
ATOM 1139 N N . VAL A 1 137 ? 12.823 17.012 -28.871 1.00 59.19 137 VAL A N 1
ATOM 1140 C CA . VAL A 1 137 ? 11.615 16.201 -28.592 1.00 59.19 137 VAL A CA 1
ATOM 1141 C C . VAL A 1 137 ? 10.827 16.743 -27.395 1.00 59.19 137 VAL A C 1
ATOM 1143 O O . VAL A 1 137 ? 9.601 16.830 -27.446 1.00 59.19 137 VAL A O 1
ATOM 1146 N N . VAL A 1 138 ? 11.528 17.174 -26.342 1.00 60.28 138 VAL A N 1
ATOM 1147 C CA . VAL A 1 138 ? 10.913 17.688 -25.106 1.00 60.28 138 VAL A CA 1
ATOM 1148 C C . VAL A 1 138 ? 10.115 18.968 -25.378 1.00 60.28 138 VAL A C 1
ATOM 1150 O O . VAL A 1 138 ? 9.011 19.121 -24.868 1.00 60.28 138 VAL A O 1
ATOM 1153 N N . LEU A 1 139 ? 10.624 19.847 -26.249 1.00 60.03 139 LEU A N 1
ATOM 1154 C CA . LEU A 1 139 ? 9.963 21.108 -26.597 1.00 60.03 139 LEU A CA 1
ATOM 1155 C C . LEU A 1 139 ? 8.644 20.892 -27.351 1.00 60.03 139 LEU A C 1
ATOM 1157 O O . LEU A 1 139 ? 7.651 21.513 -26.992 1.00 60.03 139 LEU A O 1
ATOM 1161 N N . ARG A 1 140 ? 8.583 19.955 -28.310 1.00 62.25 140 ARG A N 1
ATOM 1162 C CA . ARG A 1 140 ? 7.326 19.660 -29.029 1.00 62.25 140 ARG A CA 1
ATOM 1163 C C . ARG A 1 140 ? 6.281 18.978 -28.147 1.00 62.25 140 ARG A C 1
ATOM 1165 O O . ARG A 1 140 ? 5.096 19.259 -28.284 1.00 62.25 140 ARG A O 1
ATOM 1172 N N . MET A 1 141 ? 6.701 18.098 -27.237 1.00 63.75 141 MET A N 1
ATOM 1173 C CA . MET A 1 141 ? 5.803 17.490 -26.244 1.00 63.75 141 MET A CA 1
ATOM 1174 C C . MET A 1 141 ? 5.247 18.542 -25.273 1.00 63.75 141 MET A C 1
ATOM 1176 O O . MET A 1 141 ? 4.054 18.529 -24.987 1.00 63.75 141 MET A O 1
ATOM 1180 N N . LEU A 1 142 ? 6.079 19.486 -24.817 1.00 63.78 142 LEU A N 1
ATOM 1181 C CA . LEU A 1 142 ? 5.653 20.597 -23.960 1.00 63.78 142 LEU A CA 1
ATOM 1182 C C . LEU A 1 142 ? 4.745 21.593 -24.689 1.00 63.78 142 LEU A C 1
ATOM 1184 O O . LEU A 1 142 ? 3.796 22.082 -24.084 1.00 63.78 142 LEU A O 1
ATOM 1188 N N . GLU A 1 143 ? 4.992 21.876 -25.970 1.00 64.94 143 GLU A N 1
ATOM 1189 C CA . GLU A 1 143 ? 4.110 22.700 -26.810 1.00 64.94 143 GLU A CA 1
ATOM 1190 C C . GLU A 1 143 ? 2.736 22.048 -26.996 1.00 64.94 143 GLU A C 1
ATOM 1192 O O . GLU A 1 143 ? 1.716 22.712 -26.809 1.00 64.94 143 GLU A O 1
ATOM 1197 N N . LEU A 1 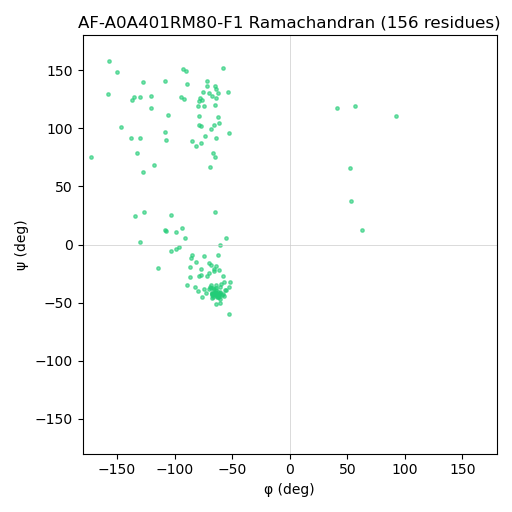144 ? 2.694 20.740 -27.280 1.00 70.56 144 LEU A N 1
ATOM 1198 C CA . LEU A 1 144 ? 1.441 19.982 -27.353 1.00 70.56 144 LEU A CA 1
ATOM 1199 C C . LEU A 1 144 ? 0.719 19.960 -25.996 1.00 70.56 144 LEU A C 1
ATOM 1201 O O . LEU A 1 144 ? -0.483 20.206 -25.937 1.00 70.56 144 LEU A O 1
ATOM 1205 N N . TYR A 1 145 ? 1.449 19.765 -24.896 1.00 69.06 145 TYR A N 1
ATOM 1206 C CA . TYR A 1 145 ? 0.894 19.782 -23.541 1.00 69.06 145 TYR A CA 1
ATOM 1207 C C . TYR A 1 145 ? 0.340 21.167 -23.147 1.00 69.06 145 TYR A C 1
ATOM 1209 O O . TYR A 1 145 ? -0.762 21.263 -22.607 1.00 69.06 145 TYR A O 1
ATOM 1217 N N . ARG A 1 146 ? 1.041 22.261 -23.487 1.00 70.81 146 ARG A N 1
ATOM 1218 C CA . ARG A 1 146 ? 0.559 23.644 -23.292 1.00 70.81 146 ARG A CA 1
ATOM 1219 C C . ARG A 1 146 ? -0.674 23.953 -24.137 1.00 70.81 146 ARG A C 1
ATOM 1221 O O . ARG A 1 146 ? -1.593 24.598 -23.639 1.00 70.81 146 ARG A O 1
ATOM 1228 N N . SER A 1 147 ? -0.708 23.495 -25.388 1.00 70.75 147 SER A N 1
ATOM 1229 C CA . SER A 1 147 ? -1.852 23.687 -26.285 1.00 70.75 147 SER A CA 1
ATOM 1230 C C . SER A 1 147 ? -3.103 22.967 -25.773 1.00 70.75 147 SER A C 1
ATOM 1232 O O . SER A 1 147 ? -4.199 23.519 -25.842 1.00 70.75 147 SER A O 1
ATOM 1234 N N . GLN A 1 148 ? -2.940 21.779 -25.191 1.00 67.88 148 GLN A N 1
ATOM 1235 C CA . GLN A 1 148 ? -4.049 20.968 -24.690 1.00 67.88 148 GLN A CA 1
ATOM 1236 C C . GLN A 1 148 ? -4.619 21.470 -23.350 1.00 67.88 148 GLN A C 1
ATOM 1238 O O . GLN A 1 148 ? -5.804 21.283 -23.085 1.00 67.88 148 GLN A O 1
ATOM 1243 N N . ILE A 1 149 ? -3.814 22.159 -22.530 1.00 62.75 149 ILE A N 1
ATOM 1244 C CA . ILE A 1 149 ? -4.268 22.828 -21.294 1.00 62.75 149 ILE A CA 1
ATOM 1245 C C . ILE A 1 149 ? -4.890 24.201 -21.593 1.00 62.75 149 ILE A C 1
ATOM 1247 O O . ILE A 1 149 ? -5.895 24.561 -20.982 1.00 62.75 149 ILE A O 1
ATOM 1251 N N . GLY A 1 150 ? -4.351 24.946 -22.566 1.00 53.06 150 GLY A N 1
ATOM 1252 C CA . GLY A 1 150 ? -4.853 26.272 -22.950 1.00 53.06 150 GLY A CA 1
ATOM 1253 C C . GLY A 1 150 ? -6.273 26.277 -23.529 1.00 53.06 150 GLY A C 1
ATOM 1254 O O . GLY A 1 150 ? -6.927 27.314 -23.514 1.00 53.06 150 GLY A O 1
ATOM 1255 N N . PHE A 1 151 ? -6.780 25.126 -23.982 1.00 47.06 151 PHE A N 1
ATOM 1256 C CA . PHE A 1 151 ? -8.161 24.979 -24.457 1.00 47.06 151 PHE A CA 1
ATOM 1257 C C . PHE A 1 151 ? -9.182 24.797 -23.319 1.00 47.06 151 PHE A C 1
ATOM 1259 O O . PHE A 1 151 ? -10.378 24.926 -23.548 1.00 47.06 151 PHE A O 1
ATOM 1266 N N . ARG A 1 152 ? -8.735 24.492 -22.089 1.00 49.25 152 ARG A N 1
ATOM 1267 C CA . ARG A 1 152 ? -9.624 24.168 -20.957 1.00 49.25 152 ARG A CA 1
ATOM 1268 C C . ARG A 1 152 ? -9.936 25.357 -20.038 1.00 49.25 152 ARG A C 1
ATOM 1270 O O . ARG A 1 152 ? -10.668 25.188 -19.074 1.00 49.25 152 ARG A O 1
ATOM 1277 N N . GLN A 1 153 ? -9.374 26.538 -20.300 1.00 51.56 153 GLN A N 1
ATOM 1278 C CA . GLN A 1 153 ? -9.572 27.748 -19.481 1.00 51.56 153 GLN A CA 1
ATOM 1279 C C . GLN A 1 153 ? -10.444 28.823 -20.146 1.00 51.56 153 GLN A C 1
ATOM 1281 O O . GLN A 1 153 ? -10.518 29.942 -19.649 1.00 51.56 153 GLN A O 1
ATOM 1286 N N . GLN A 1 154 ? -11.134 28.493 -21.239 1.00 50.53 154 GLN A N 1
ATOM 1287 C CA . GLN A 1 154 ? -12.170 29.350 -21.818 1.00 50.53 154 GLN A CA 1
ATOM 1288 C C . GLN A 1 154 ? -13.523 28.643 -21.782 1.00 50.53 154 GLN A C 1
ATOM 1290 O O . GLN A 1 154 ? -14.081 28.320 -22.821 1.00 50.53 154 GLN A O 1
ATOM 1295 N N . ASP A 1 155 ? -14.049 28.463 -20.572 1.00 52.38 155 ASP A N 1
ATOM 1296 C CA . ASP A 1 155 ? -15.493 28.519 -20.350 1.00 52.38 155 ASP A CA 1
ATOM 1297 C C . ASP A 1 155 ? -15.785 29.831 -19.598 1.00 52.38 155 ASP A C 1
ATOM 1299 O O . ASP A 1 155 ? -15.701 29.868 -18.368 1.00 52.38 155 ASP A O 1
ATOM 1303 N N . PRO A 1 156 ? -16.051 30.951 -20.293 1.00 55.94 156 PRO A N 1
ATOM 1304 C CA . PRO A 1 156 ? -16.751 32.068 -19.686 1.00 55.94 156 PRO A CA 1
ATOM 1305 C C . PRO A 1 156 ? -18.252 31.745 -19.661 1.00 55.94 156 PRO A C 1
ATOM 1307 O O . PRO A 1 156 ? -18.882 31.676 -20.709 1.00 55.94 156 PRO A O 1
ATOM 1310 N N . GLU A 1 157 ? -18.766 31.529 -18.451 1.00 54.53 157 GLU A N 1
ATOM 1311 C CA . GLU A 1 157 ? -20.165 31.645 -18.010 1.00 54.53 157 GLU A CA 1
ATOM 1312 C C . GLU A 1 157 ? -21.303 31.136 -18.919 1.00 54.53 157 GLU A C 1
ATOM 1314 O O . GLU A 1 157 ? -21.646 31.727 -19.944 1.00 54.53 157 GLU A O 1
ATOM 1319 N N . LEU A 1 158 ? -22.021 30.138 -18.389 1.00 41.72 158 LEU A N 1
ATOM 1320 C CA . LEU A 1 158 ? -23.480 30.179 -18.226 1.00 41.72 158 LEU A CA 1
ATOM 1321 C C . LEU A 1 158 ? -23.868 29.493 -16.912 1.00 41.72 158 LEU A C 1
ATOM 1323 O O . LEU A 1 158 ? -23.370 28.369 -16.674 1.00 41.72 158 LEU A O 1
#

Nearest PDB structures (fol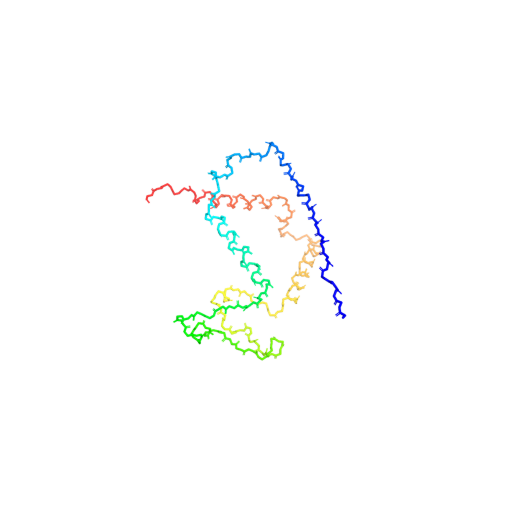dseek):
  7wts-assembly1_u  TM=9.581E-01  e=2.032E-07  Homo sapiens
  7wu0-assembly1_u  TM=8.379E-01  e=3.510E-07  Homo sapiens

Mean predicted aligned error: 18.53 Å

Sequence (158 aa):
ASEESDCEEEADEECETMTVPESIRDDNYDEKVDEEEELMMLEKCKQERMDEMFPDEVDTPKDVAARVRFQKYRGLKSFRTSPWDPKENLPRDYARIFQFQNYTRTKRRIYREIEEEVEGAMDSECSFSSRWTGRGVVLRMLELYRSQIGFRQQDPEL

InterPro domains:
  IPR007034 Ribosome biogenesis protein BMS1/TSR1, C-terminal [PF04950] (58-119)
  IPR007034 Ribosome biogenesis protein BMS1/TSR1, C-terminal [SM01362] (57-158)
  IPR039761 Ribosome biogenesis protein Bms1/Tsr1 [PTHR12858] (10-114)

Solvent-accessible surface area (backbone atoms only — not comparable to full-atom values): 10949 Å² total; per-residue (Å²): 134,78,89,83,93,82,81,88,76,88,76,82,73,77,75,79,76,79,80,75,70,84,89,71,72,64,90,60,62,79,81,72,60,55,66,68,57,52,50,52,51,54,51,50,57,50,50,54,55,46,46,72,75,42,73,91,71,72,86,79,60,88,90,48,61,62,70,70,77,46,63,88,63,78,94,72,96,38,92,87,76,53,89,76,72,89,86,58,90,71,60,78,70,62,76,76,58,86,81,70,93,51,58,70,60,53,51,55,48,54,56,47,52,54,52,50,53,57,54,55,60,73,78,42,101,68,95,74,77,89,81,79,84,58,95,64,59,66,56,55,53,50,51,52,52,50,56,64,53,65,66,72,76,73,77,81,83,133

Organism: Chiloscyllium punctatum (NCBI:txid137246)

pLDDT: mean 74.13, std 19.99, range [31.61, 96.5]

Secondary structure (DSSP, 8-state):
---------------------GGG--TTGGGS--HHHHHHHHHHHHHHHHHHHSTT--PPPSSS-HHHHTTT----S-TTTS---TTSS--GGGGGSPPPS-HHHHHHHHHHHHHHHHHHHHHS---S---SSSTTHHHHHHHHHHHHHHTSS-----

Radius of gyration: 33.82 Å; Cα contacts (8 Å, |Δi|>4): 12; chains: 1; bounding box: 50×62×113 Å

Foldseek 3Di:
DDDDDDDDDPPPPPPPPPDDDPVPPPVCPVVPDDPVVVVVVVVVVVVVVVCVVDPPDDDDDPVDDNCVVCVVDDDDPDPPPDDDDPPPPDDPCVVVDDDDPDPVVVVVVVVVVVVVVVVVVVVDPDPDDPPPPDPPPVVVVVVVVVVVVVVVPPPDDD